Protein AF-A0A1G7U3C2-F1 (afdb_monomer_lite)

Secondary structure (DSSP, 8-state):
-EEEEEEEEEEEEEEEEEEEEEETTEEEEEEEEEEEEEEEEEEETTTEEEEEEEEEEEEEEEESSSEEEEEEEEEEEEEEEEETTEEEEEEEEEEEEEEEETTSS-PPPP--EEEEEEEE-

Structure (mmCIF, N/CA/C/O backbone):
data_AF-A0A1G7U3C2-F1
#
_entry.id   AF-A0A1G7U3C2-F1
#
loop_
_atom_site.group_PDB
_atom_site.id
_atom_site.type_symbol
_atom_site.label_atom_id
_atom_site.label_alt_id
_atom_site.label_comp_id
_atom_site.label_asym_id
_atom_site.label_entity_id
_atom_site.label_seq_id
_atom_site.pdbx_PDB_ins_code
_atom_site.Cartn_x
_atom_site.Cartn_y
_atom_site.Cartn_z
_atom_site.occupancy
_atom_site.B_iso_or_equiv
_atom_site.auth_seq_id
_atom_site.auth_comp_id
_atom_site.auth_asym_id
_atom_site.auth_atom_id
_atom_site.pdbx_PDB_model_num
ATOM 1 N N . MET A 1 1 ? -7.488 -0.316 24.716 1.00 77.81 1 MET A N 1
ATOM 2 C CA . MET A 1 1 ? -7.292 0.075 23.302 1.00 77.81 1 MET A CA 1
ATOM 3 C C . MET A 1 1 ? -6.031 -0.612 22.825 1.00 77.81 1 MET A C 1
ATOM 5 O O . MET A 1 1 ? -5.036 -0.528 23.532 1.00 77.81 1 MET A O 1
ATOM 9 N N . GLN A 1 2 ? -6.090 -1.334 21.707 1.00 90.06 2 GLN A N 1
ATOM 10 C CA . GLN A 1 2 ? -4.936 -2.045 21.155 1.00 90.06 2 GLN A CA 1
ATOM 11 C C . GLN A 1 2 ? -4.514 -1.372 19.855 1.00 90.06 2 GLN A C 1
ATOM 13 O O . GLN A 1 2 ? -5.357 -1.106 19.001 1.00 90.06 2 GLN A O 1
ATOM 18 N N . VAL A 1 3 ? -3.222 -1.093 19.722 1.00 91.62 3 VAL A N 1
ATOM 19 C CA . VAL A 1 3 ? -2.635 -0.516 18.514 1.00 91.62 3 VAL A CA 1
ATOM 20 C C . VAL A 1 3 ? -1.517 -1.435 18.048 1.00 91.62 3 VAL A C 1
ATOM 22 O O . VAL A 1 3 ? -0.728 -1.928 18.852 1.00 91.62 3 VAL A O 1
ATOM 25 N N . THR A 1 4 ? -1.467 -1.678 16.748 1.00 92.50 4 THR A N 1
ATOM 26 C CA . T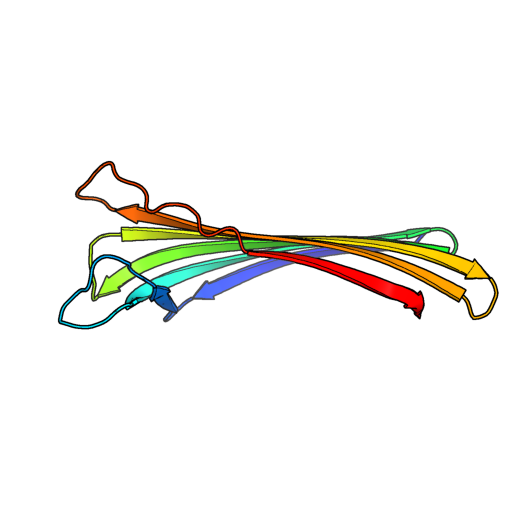HR A 1 4 ? -0.440 -2.467 16.080 1.00 92.50 4 THR A CA 1
ATOM 27 C C . THR A 1 4 ? 0.093 -1.637 14.931 1.00 92.50 4 THR A C 1
ATOM 29 O O . THR A 1 4 ? -0.668 -1.198 14.078 1.00 92.50 4 THR A O 1
ATOM 32 N N . ALA A 1 5 ? 1.396 -1.406 14.904 1.00 93.69 5 ALA A N 1
ATOM 33 C CA . ALA A 1 5 ? 2.056 -0.749 13.792 1.00 93.69 5 ALA A CA 1
ATOM 34 C C . ALA A 1 5 ? 3.258 -1.597 13.388 1.00 93.69 5 ALA A C 1
ATOM 36 O O . ALA A 1 5 ? 4.005 -2.066 14.244 1.00 93.69 5 ALA A O 1
ATOM 37 N N . SER A 1 6 ? 3.432 -1.803 12.091 1.00 94.75 6 SER A N 1
ATOM 38 C CA . SER A 1 6 ? 4.572 -2.521 11.535 1.00 94.75 6 SER A CA 1
ATOM 39 C C . SER A 1 6 ? 4.994 -1.861 10.240 1.00 94.75 6 SER A C 1
ATOM 41 O O . SER A 1 6 ? 4.152 -1.517 9.415 1.00 94.75 6 SER A O 1
ATOM 43 N N . ALA A 1 7 ? 6.292 -1.722 10.036 1.00 94.19 7 ALA A N 1
ATOM 44 C CA . ALA A 1 7 ? 6.844 -1.270 8.777 1.00 94.19 7 ALA A CA 1
ATOM 45 C C . ALA A 1 7 ? 8.062 -2.117 8.434 1.00 94.19 7 ALA A C 1
ATOM 47 O O . ALA A 1 7 ? 8.719 -2.673 9.315 1.00 94.19 7 ALA A O 1
ATOM 48 N N . GLY A 1 8 ? 8.369 -2.204 7.150 1.00 93.06 8 GLY A N 1
ATOM 49 C CA . GLY A 1 8 ? 9.557 -2.896 6.692 1.00 93.06 8 GLY A CA 1
ATOM 50 C C . GLY A 1 8 ? 9.788 -2.705 5.207 1.00 93.06 8 GLY A C 1
ATOM 51 O O . GLY A 1 8 ? 9.021 -2.039 4.512 1.00 93.06 8 GLY A O 1
ATOM 52 N N . GLY A 1 9 ? 10.862 -3.309 4.722 1.00 91.88 9 GLY A N 1
ATOM 53 C CA .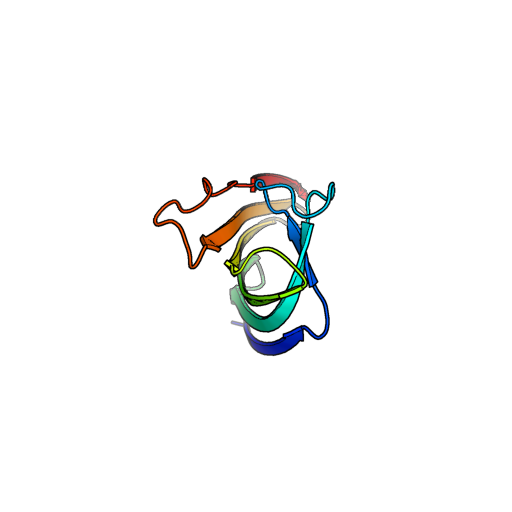 GLY A 1 9 ? 11.218 -3.297 3.315 1.00 91.88 9 GLY A CA 1
ATOM 54 C C . GLY 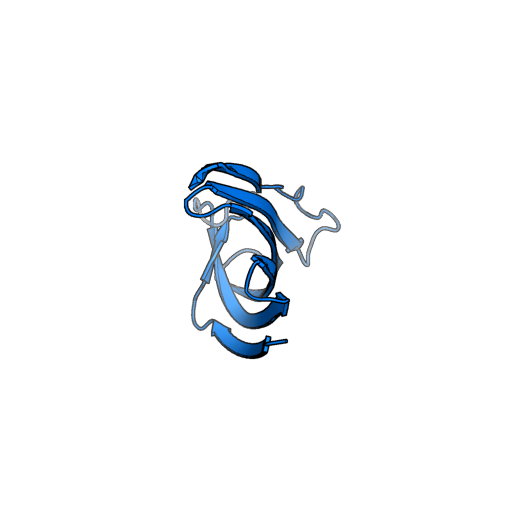A 1 9 ? 11.802 -4.625 2.881 1.00 91.88 9 GLY A C 1
ATOM 55 O O . GLY A 1 9 ? 12.204 -5.444 3.705 1.00 91.88 9 GLY A O 1
ATOM 56 N N . TRP A 1 10 ? 11.821 -4.833 1.574 1.00 87.75 10 TRP A N 1
ATOM 57 C CA . TRP A 1 10 ? 12.427 -5.994 0.944 1.00 87.75 10 TRP A CA 1
ATOM 58 C C . TRP A 1 10 ? 13.117 -5.567 -0.348 1.00 87.75 10 TRP A C 1
ATOM 60 O O . TRP A 1 10 ? 12.670 -4.650 -1.039 1.00 87.75 10 TRP A O 1
ATOM 70 N N . SER A 1 11 ? 14.219 -6.224 -0.690 1.00 86.06 11 SER A N 1
ATOM 71 C CA . SER A 1 11 ? 14.814 -6.078 -2.013 1.00 86.06 11 SER A CA 1
ATOM 72 C C . SER A 1 11 ? 14.035 -6.925 -3.017 1.00 86.06 11 SER A C 1
ATOM 74 O O . SER A 1 11 ? 13.572 -8.028 -2.726 1.00 86.06 11 SER A O 1
ATOM 76 N N . VAL A 1 12 ? 13.865 -6.390 -4.218 1.00 84.25 12 VAL A N 1
ATOM 77 C CA . VAL A 1 12 ? 13.229 -7.066 -5.343 1.00 84.25 12 VAL A CA 1
ATOM 78 C C . VAL A 1 12 ? 14.338 -7.425 -6.315 1.00 84.25 12 VAL A C 1
ATOM 80 O O . VAL A 1 12 ? 14.768 -6.601 -7.116 1.00 84.25 12 VAL A O 1
ATOM 83 N N . ILE A 1 13 ? 14.839 -8.655 -6.216 1.00 81.06 13 ILE A N 1
ATOM 84 C CA . ILE A 1 13 ? 15.939 -9.128 -7.069 1.00 81.06 13 ILE A CA 1
ATOM 85 C C . ILE A 1 13 ? 15.488 -9.159 -8.533 1.00 81.06 13 ILE A C 1
ATOM 87 O O . ILE A 1 13 ? 16.218 -8.707 -9.411 1.00 81.06 13 ILE A O 1
ATOM 91 N N . LEU A 1 14 ? 14.265 -9.632 -8.779 1.00 81.69 14 LEU A N 1
ATOM 92 C CA . LEU A 1 14 ? 13.682 -9.729 -10.108 1.00 81.69 14 LEU A CA 1
ATOM 93 C C . LEU A 1 14 ? 12.181 -9.436 -10.051 1.00 81.69 14 LEU A C 1
ATOM 95 O O . LEU A 1 14 ? 11.451 -10.057 -9.281 1.00 81.69 14 LEU A O 1
ATOM 99 N N . ALA A 1 15 ? 11.725 -8.517 -10.893 1.00 74.25 15 ALA A N 1
ATOM 100 C CA . ALA A 1 15 ? 10.320 -8.236 -11.140 1.00 74.25 15 ALA A CA 1
ATOM 101 C C . ALA A 1 15 ? 10.049 -8.168 -12.641 1.00 74.25 15 ALA A C 1
ATOM 103 O O . ALA A 1 15 ? 10.854 -7.630 -13.398 1.00 74.25 15 ALA A O 1
ATOM 104 N N . ALA A 1 16 ? 8.899 -8.696 -13.052 1.00 77.69 16 ALA A N 1
ATOM 105 C CA . ALA A 1 16 ? 8.345 -8.483 -14.380 1.00 77.69 16 ALA A CA 1
ATOM 106 C C . ALA A 1 16 ? 7.281 -7.387 -14.272 1.00 77.69 16 ALA A C 1
ATOM 108 O O . ALA A 1 16 ? 6.269 -7.582 -13.595 1.00 77.69 16 ALA A O 1
ATOM 109 N N . VAL A 1 17 ? 7.526 -6.231 -14.887 1.00 72.88 17 VAL A N 1
ATOM 110 C CA . VAL A 1 17 ? 6.584 -5.104 -14.881 1.00 72.88 17 VAL A CA 1
ATOM 111 C C . VAL A 1 17 ? 5.944 -4.992 -16.262 1.00 72.88 17 VAL A C 1
ATOM 113 O O . VAL A 1 17 ? 6.680 -5.011 -17.246 1.00 72.88 17 VAL A O 1
ATOM 116 N N . PRO A 1 18 ? 4.607 -4.908 -16.375 1.00 68.12 18 PRO A N 1
ATOM 117 C CA . PRO A 1 18 ? 3.957 -4.761 -17.672 1.00 68.12 18 PRO A CA 1
ATOM 118 C C . PRO A 1 18 ? 4.370 -3.440 -18.336 1.00 68.12 18 PRO A C 1
ATOM 120 O O . PRO A 1 18 ? 4.227 -2.379 -17.727 1.00 68.12 18 PRO A O 1
ATOM 123 N N . ASP A 1 19 ? 4.846 -3.512 -19.581 1.00 66.38 19 ASP A N 1
ATOM 124 C CA . ASP A 1 19 ? 5.159 -2.342 -20.412 1.00 66.38 19 ASP A CA 1
ATOM 125 C C . ASP A 1 19 ? 4.188 -2.312 -21.610 1.00 66.38 19 ASP A C 1
ATOM 127 O O . ASP A 1 19 ? 4.134 -3.287 -22.370 1.00 66.38 19 ASP A O 1
ATOM 131 N N . PRO A 1 20 ? 3.396 -1.237 -21.807 1.00 62.09 20 PRO A N 1
ATOM 132 C CA . PRO A 1 20 ? 2.603 -1.069 -23.026 1.00 62.09 20 PRO A CA 1
ATOM 133 C C . PRO A 1 20 ? 3.467 -0.976 -24.297 1.00 62.09 20 PRO A C 1
ATOM 135 O O . PRO A 1 20 ? 2.999 -1.313 -25.390 1.00 62.09 20 PRO A O 1
ATOM 138 N N . TYR A 1 21 ? 4.726 -0.549 -24.180 1.00 59.44 21 TYR A N 1
ATOM 139 C CA . TYR A 1 21 ? 5.666 -0.471 -25.290 1.00 59.44 21 TYR A CA 1
ATOM 140 C C . TYR A 1 21 ? 6.390 -1.815 -25.429 1.00 59.44 21 TYR A C 1
ATOM 142 O O . TYR A 1 21 ? 7.275 -2.161 -24.655 1.00 59.44 21 TYR A O 1
ATOM 150 N N . HIS A 1 22 ? 5.984 -2.614 -26.417 1.00 59.56 22 HIS A N 1
ATOM 151 C CA . HIS A 1 22 ? 6.486 -3.979 -26.573 1.00 59.56 22 HIS A CA 1
ATOM 152 C C . HIS A 1 22 ? 7.994 -3.974 -26.863 1.00 59.56 22 HIS A C 1
ATOM 154 O O . HIS A 1 22 ? 8.432 -3.505 -27.916 1.00 59.56 22 HIS A O 1
ATOM 160 N N . PHE A 1 23 ? 8.794 -4.558 -25.971 1.00 59.91 23 PHE A N 1
ATOM 161 C CA . PHE A 1 23 ? 10.234 -4.714 -26.169 1.00 59.91 23 PHE A CA 1
ATOM 162 C C . PHE A 1 23 ? 10.560 -6.157 -26.571 1.00 59.91 23 PHE A C 1
ATOM 164 O O . PHE A 1 23 ? 10.303 -7.105 -25.826 1.00 59.91 23 PHE A O 1
ATOM 171 N N . LYS A 1 24 ? 11.134 -6.341 -27.771 1.00 61.94 24 LYS A N 1
ATOM 172 C CA . LYS A 1 24 ? 11.478 -7.659 -28.353 1.00 61.94 24 LYS A CA 1
ATOM 173 C C . LYS A 1 24 ? 10.295 -8.647 -28.421 1.00 61.94 24 LYS A C 1
ATOM 175 O O . LYS A 1 24 ? 10.477 -9.842 -28.208 1.00 61.94 24 LYS A O 1
ATOM 180 N N . GLY A 1 25 ? 9.086 -8.151 -28.699 1.00 66.31 25 GLY A N 1
ATOM 181 C CA . GLY A 1 25 ? 7.877 -8.983 -28.802 1.00 66.31 25 GLY A CA 1
ATOM 182 C C . GLY A 1 25 ? 7.318 -9.466 -27.458 1.00 66.31 25 GLY A C 1
ATOM 183 O O . GLY A 1 25 ? 6.549 -10.422 -27.436 1.00 66.31 25 GLY A O 1
ATOM 184 N N . ARG A 1 26 ? 7.709 -8.836 -26.341 1.00 66.31 26 ARG A N 1
ATOM 185 C CA . ARG A 1 26 ? 7.205 -9.133 -24.992 1.00 66.31 26 ARG A CA 1
ATOM 186 C C . ARG A 1 26 ? 6.470 -7.928 -24.410 1.00 66.31 26 ARG A C 1
ATOM 188 O O . ARG A 1 26 ? 6.853 -6.791 -24.675 1.00 66.31 26 ARG A O 1
ATOM 195 N N . ASN A 1 27 ? 5.484 -8.207 -23.559 1.00 72.00 27 ASN A N 1
ATOM 196 C CA . ASN A 1 27 ? 4.601 -7.204 -22.942 1.00 72.00 27 ASN A CA 1
ATOM 197 C C . ASN A 1 27 ? 5.041 -6.843 -21.511 1.00 72.00 27 ASN A C 1
ATOM 199 O O . ASN A 1 27 ? 4.236 -6.385 -20.702 1.00 72.00 27 ASN A O 1
ATOM 203 N N . TYR A 1 28 ? 6.292 -7.142 -21.156 1.00 68.62 28 TYR A N 1
ATOM 204 C CA . TYR A 1 28 ? 6.834 -6.908 -19.825 1.00 68.62 28 TYR A CA 1
ATOM 205 C C . TYR A 1 28 ? 8.345 -6.672 -19.865 1.00 68.62 28 TYR A C 1
ATOM 207 O O . TYR A 1 28 ? 9.075 -7.283 -20.654 1.00 68.62 28 TYR A O 1
ATOM 215 N N . ASP A 1 29 ? 8.799 -5.831 -18.945 1.00 71.44 29 ASP A N 1
ATOM 216 C CA . ASP A 1 29 ? 10.194 -5.499 -18.702 1.00 71.44 29 ASP A CA 1
ATOM 217 C C . ASP A 1 29 ? 10.710 -6.197 -17.441 1.00 71.44 29 ASP A C 1
ATOM 219 O O . ASP A 1 29 ? 10.004 -6.298 -16.433 1.00 71.44 29 ASP A O 1
ATOM 223 N N . TYR A 1 30 ? 11.968 -6.651 -17.475 1.00 76.50 30 TYR A N 1
ATOM 224 C CA . TYR A 1 30 ? 12.638 -7.162 -16.281 1.00 76.50 30 TYR A CA 1
ATOM 225 C C . TYR A 1 30 ? 13.307 -6.027 -15.520 1.00 76.50 30 TYR A C 1
ATOM 227 O O . TYR A 1 30 ? 14.192 -5.342 -16.043 1.00 76.50 30 TYR A O 1
ATOM 235 N N . GLY A 1 31 ? 12.928 -5.880 -14.258 1.00 79.44 31 GLY A N 1
ATOM 236 C CA . GLY A 1 31 ? 13.497 -4.901 -13.354 1.00 79.44 31 GLY A CA 1
ATOM 237 C C . GLY A 1 31 ? 13.987 -5.497 -12.044 1.00 79.44 31 GLY A C 1
ATOM 238 O O . GLY A 1 31 ? 13.624 -6.603 -11.651 1.00 79.44 31 GLY A O 1
ATOM 239 N N . THR A 1 32 ? 14.812 -4.716 -11.364 1.00 81.94 32 THR A N 1
ATOM 240 C CA . THR A 1 32 ? 15.225 -4.927 -9.979 1.00 81.94 32 THR A CA 1
ATOM 241 C C . THR A 1 32 ? 14.839 -3.694 -9.178 1.00 81.94 32 THR A C 1
ATOM 243 O O . THR A 1 32 ? 14.672 -2.606 -9.733 1.00 81.94 32 THR A O 1
ATOM 246 N N . GLY A 1 33 ? 14.643 -3.835 -7.877 1.00 84.75 33 GLY A N 1
ATOM 247 C CA . GLY A 1 33 ? 14.100 -2.742 -7.101 1.00 84.75 33 GLY A CA 1
ATOM 248 C C . GLY A 1 33 ? 14.086 -2.969 -5.611 1.00 84.75 33 GLY A C 1
ATOM 249 O O . GLY A 1 33 ? 14.704 -3.888 -5.076 1.00 84.75 33 GLY A O 1
ATOM 250 N N . VAL A 1 34 ? 13.331 -2.115 -4.941 1.00 87.00 34 VAL A N 1
ATOM 251 C CA . VAL A 1 34 ? 13.067 -2.205 -3.511 1.00 87.00 34 VAL A CA 1
ATOM 252 C C . VAL A 1 34 ? 11.580 -2.018 -3.269 1.00 87.00 34 VAL A C 1
ATOM 254 O O . VAL A 1 34 ? 10.928 -1.175 -3.886 1.00 87.00 34 VAL A O 1
ATOM 257 N N . GLY A 1 35 ? 11.039 -2.837 -2.382 1.00 88.62 35 GLY A N 1
ATOM 258 C CA . GLY A 1 35 ? 9.693 -2.724 -1.858 1.00 88.62 35 GLY A CA 1
ATOM 259 C C . GLY A 1 35 ? 9.723 -2.262 -0.411 1.00 88.62 35 GLY A C 1
ATOM 260 O O . GLY A 1 35 ? 10.676 -2.511 0.326 1.00 88.62 35 GLY A O 1
ATOM 261 N N . PHE A 1 36 ? 8.664 -1.585 -0.003 1.00 90.62 36 PHE A N 1
ATOM 262 C CA . PHE A 1 36 ? 8.437 -1.181 1.370 1.00 90.62 36 PHE A CA 1
ATOM 263 C C . PHE A 1 36 ? 6.964 -1.317 1.720 1.00 90.62 36 PHE A C 1
ATOM 265 O O . PHE A 1 36 ? 6.083 -1.220 0.865 1.00 90.62 36 PHE A O 1
ATOM 272 N N . TYR A 1 37 ? 6.692 -1.550 2.995 1.00 92.88 37 TYR A N 1
ATOM 273 C CA . TYR A 1 37 ? 5.344 -1.592 3.524 1.00 92.88 37 TYR A CA 1
ATOM 274 C C . TYR A 1 37 ? 5.253 -0.866 4.856 1.00 92.88 37 TYR A C 1
ATOM 276 O O . TYR A 1 37 ? 6.198 -0.836 5.642 1.00 92.88 37 TYR A O 1
ATOM 284 N N . GLY A 1 38 ? 4.077 -0.309 5.101 1.00 92.94 38 GLY A N 1
ATOM 285 C CA . GLY A 1 38 ? 3.629 0.173 6.390 1.00 92.94 38 GLY A CA 1
ATOM 286 C C . GLY A 1 38 ? 2.234 -0.374 6.641 1.00 92.94 38 GLY A C 1
ATOM 287 O O . GLY A 1 38 ? 1.381 -0.351 5.760 1.00 92.94 38 GLY A O 1
ATOM 288 N N . GLN A 1 39 ? 2.004 -0.889 7.833 1.00 92.94 39 GLN A N 1
ATOM 289 C CA . GLN A 1 39 ? 0.714 -1.358 8.298 1.00 92.94 39 GLN A CA 1
ATOM 290 C C . GLN A 1 39 ? 0.449 -0.732 9.661 1.00 92.94 39 GLN A C 1
ATOM 292 O O . GLN A 1 39 ? 1.316 -0.687 10.532 1.00 92.94 39 GLN A O 1
ATOM 297 N N . PHE A 1 40 ? -0.765 -0.237 9.823 1.00 93.81 40 PHE A N 1
ATOM 298 C CA . PHE A 1 40 ? -1.275 0.353 11.040 1.00 93.81 40 PHE A CA 1
ATOM 299 C C . PHE A 1 40 ? -2.636 -0.263 11.337 1.00 93.81 40 PHE A C 1
ATOM 301 O O . PHE A 1 40 ? -3.478 -0.390 10.457 1.00 93.81 40 PHE A O 1
ATOM 308 N N . GLY A 1 41 ? -2.858 -0.651 12.580 1.00 93.38 41 GLY A N 1
ATOM 309 C CA . GLY A 1 41 ? -4.093 -1.235 13.060 1.00 93.38 41 GLY A CA 1
ATOM 310 C C . GLY A 1 41 ? -4.433 -0.664 14.423 1.00 93.38 41 GLY A C 1
ATOM 311 O O . GLY A 1 41 ? -3.579 -0.583 15.300 1.00 93.38 41 GLY A O 1
ATOM 312 N N . ALA A 1 42 ? -5.687 -0.290 14.621 1.00 92.00 42 ALA A N 1
ATOM 313 C CA . ALA A 1 42 ? -6.206 0.140 15.906 1.00 92.00 42 ALA A CA 1
ATOM 314 C C . ALA A 1 42 ? -7.512 -0.596 16.188 1.00 92.00 42 ALA A C 1
ATOM 316 O O . ALA A 1 42 ? -8.379 -0.705 15.327 1.00 92.00 42 ALA A O 1
ATOM 317 N N . THR A 1 43 ? -7.657 -1.117 17.401 1.00 91.75 43 THR A N 1
ATOM 318 C CA . THR A 1 43 ? -8.891 -1.744 17.875 1.00 91.75 43 THR A CA 1
ATOM 319 C C . THR A 1 43 ? -9.337 -1.079 19.169 1.00 91.75 43 THR A C 1
ATOM 321 O O . THR A 1 43 ? -8.602 -1.020 20.165 1.00 91.75 43 THR A O 1
ATOM 324 N N . MET A 1 44 ? -10.568 -0.577 19.157 1.00 89.88 44 MET A N 1
ATOM 325 C CA . MET A 1 44 ? -11.204 0.100 20.278 1.00 89.88 44 MET A CA 1
ATOM 326 C C . MET A 1 44 ? -12.355 -0.752 20.818 1.00 89.88 44 MET A C 1
ATOM 328 O O . MET A 1 44 ? -13.222 -1.210 20.070 1.00 89.88 44 MET A O 1
ATOM 332 N N . PHE A 1 45 ? -12.348 -0.981 22.134 1.00 86.44 45 PHE A N 1
ATOM 333 C CA . PHE A 1 45 ? -13.401 -1.700 22.864 1.00 86.44 45 PHE A CA 1
ATOM 334 C C . PHE A 1 45 ? -13.771 -3.085 22.296 1.00 86.44 45 PHE A C 1
ATOM 336 O O . PHE A 1 45 ? -14.896 -3.537 22.485 1.00 86.44 45 PHE A O 1
ATOM 343 N N . ASN A 1 46 ? -12.862 -3.751 21.569 1.00 80.69 46 ASN A N 1
ATOM 344 C CA . ASN A 1 46 ? -13.125 -5.009 20.848 1.00 80.69 46 ASN A CA 1
ATOM 345 C C . ASN A 1 46 ? -14.305 -4.967 19.850 1.00 80.69 46 ASN A C 1
ATOM 347 O O . ASN A 1 46 ? -14.734 -6.019 19.360 1.00 80.69 46 ASN A O 1
ATOM 351 N N . ARG A 1 47 ? -14.819 -3.768 19.542 1.00 84.56 47 ARG A N 1
ATOM 352 C CA . ARG A 1 47 ? -15.988 -3.546 18.684 1.00 84.56 47 ARG A CA 1
ATOM 353 C C . ARG A 1 47 ? -15.634 -2.802 17.411 1.00 84.56 47 ARG A C 1
ATOM 355 O O . ARG A 1 47 ? -16.064 -3.234 16.352 1.00 84.56 47 ARG A O 1
ATOM 362 N N . LEU A 1 48 ? -14.851 -1.732 17.512 1.00 88.12 48 LEU A N 1
ATOM 363 C CA . LEU A 1 48 ? -14.393 -0.958 16.363 1.00 88.12 48 LEU A CA 1
ATOM 364 C C . LEU A 1 48 ? -12.961 -1.369 16.025 1.00 88.12 48 LEU A C 1
ATOM 366 O O . LEU A 1 48 ? -12.088 -1.290 16.892 1.00 88.12 48 LEU A O 1
ATOM 370 N N . PHE A 1 49 ? -12.713 -1.773 14.785 1.00 90.94 49 PHE A N 1
A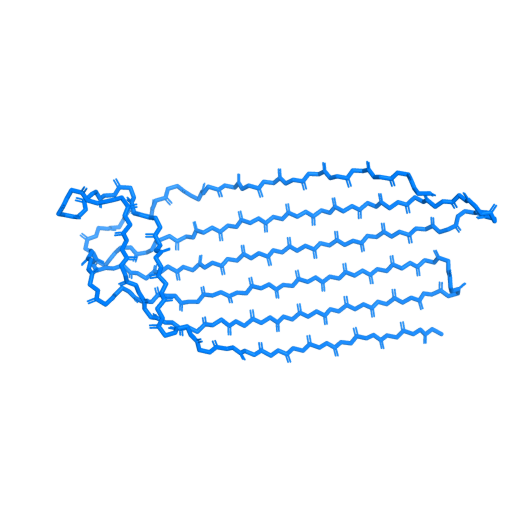TOM 371 C CA . PHE A 1 49 ? -11.366 -1.986 14.272 1.00 90.94 49 PHE A CA 1
ATOM 372 C C . PHE A 1 49 ? -11.120 -1.127 13.037 1.00 90.94 49 PHE A C 1
ATOM 374 O O . PHE A 1 49 ? -11.989 -0.943 12.191 1.00 90.94 49 PHE A O 1
ATOM 381 N N . PHE A 1 50 ? -9.910 -0.598 12.960 1.00 91.38 50 PHE A N 1
ATOM 382 C CA . PHE A 1 50 ? -9.391 0.159 11.838 1.00 91.38 50 PHE A CA 1
ATOM 383 C C . PHE A 1 50 ? -8.065 -0.470 11.437 1.00 91.38 50 PHE A C 1
ATOM 385 O O . PHE A 1 50 ? -7.218 -0.711 12.300 1.00 91.38 50 PHE A O 1
ATOM 392 N N . ARG A 1 51 ? -7.867 -0.736 10.151 1.00 90.88 51 ARG A N 1
ATOM 393 C CA . ARG A 1 51 ? -6.580 -1.145 9.596 1.00 90.88 51 ARG A CA 1
ATOM 394 C C . ARG A 1 51 ? -6.272 -0.317 8.367 1.00 90.88 51 ARG A C 1
ATOM 396 O O . ARG A 1 51 ? -7.139 0.003 7.569 1.00 90.88 51 ARG A O 1
ATOM 403 N N . PHE A 1 52 ? -5.011 0.022 8.218 1.00 92.31 52 PHE A N 1
ATOM 404 C CA . PHE A 1 52 ? -4.487 0.762 7.095 1.00 92.31 52 PHE A CA 1
ATOM 405 C C . PHE A 1 52 ? -3.184 0.101 6.679 1.00 92.31 52 PHE A C 1
ATOM 407 O O . PHE A 1 52 ? -2.268 -0.030 7.487 1.00 92.31 52 PHE A O 1
ATOM 414 N N . ASN A 1 53 ? -3.096 -0.313 5.423 1.00 92.81 53 ASN A N 1
ATOM 415 C CA . ASN A 1 53 ? -1.887 -0.867 4.841 1.00 92.81 53 ASN A CA 1
ATOM 416 C C . ASN A 1 53 ? -1.479 -0.033 3.636 1.00 92.81 53 ASN A C 1
ATOM 418 O O . ASN A 1 53 ? -2.280 0.288 2.762 1.00 92.81 53 ASN A O 1
ATOM 422 N N . TYR A 1 54 ? -0.196 0.268 3.579 1.00 90.38 54 TYR A N 1
ATOM 423 C CA . TYR A 1 54 ? 0.460 0.931 2.478 1.00 90.38 54 TYR A CA 1
ATOM 424 C C . TYR A 1 54 ? 1.610 0.047 2.012 1.00 90.38 54 TYR A C 1
ATOM 426 O O . TYR A 1 54 ? 2.458 -0.342 2.812 1.00 90.38 54 TYR A O 1
ATOM 434 N N . ARG A 1 55 ? 1.666 -0.271 0.723 1.00 90.50 55 ARG A N 1
ATOM 435 C CA . ARG A 1 55 ? 2.807 -0.939 0.094 1.00 90.50 55 ARG A CA 1
ATOM 436 C C . ARG A 1 55 ? 3.298 -0.089 -1.064 1.00 90.50 55 ARG A C 1
ATOM 438 O O . ARG A 1 55 ? 2.517 0.323 -1.918 1.00 90.50 55 ARG A O 1
ATOM 445 N N . GLY A 1 56 ? 4.593 0.181 -1.074 1.00 87.94 56 GLY A N 1
ATOM 446 C CA . GLY A 1 56 ? 5.286 0.906 -2.124 1.00 87.94 56 GLY A CA 1
ATOM 447 C C . GLY A 1 56 ? 6.362 0.034 -2.757 1.00 87.94 56 GLY A C 1
ATOM 448 O O . GLY A 1 56 ? 6.953 -0.810 -2.090 1.00 87.94 56 GLY A O 1
ATOM 449 N N . GLY A 1 57 ? 6.630 0.234 -4.039 1.00 85.19 57 GLY A N 1
ATOM 450 C CA . GLY A 1 57 ? 7.718 -0.431 -4.744 1.00 85.19 57 GLY A CA 1
ATOM 451 C C . GLY A 1 57 ? 8.339 0.494 -5.774 1.00 85.19 57 GLY A C 1
ATOM 452 O O . GLY A 1 57 ? 7.622 1.157 -6.517 1.00 85.19 57 GLY A O 1
ATOM 453 N N . LEU A 1 58 ? 9.665 0.539 -5.810 1.00 82.56 58 LEU A N 1
ATOM 454 C CA . LEU A 1 58 ? 10.442 1.233 -6.830 1.00 82.56 58 LEU A CA 1
ATOM 455 C C . LEU A 1 58 ? 11.210 0.179 -7.614 1.00 82.56 58 LEU A C 1
ATOM 457 O O . LEU A 1 58 ? 12.049 -0.511 -7.039 1.00 82.56 58 LEU A O 1
ATOM 461 N N . ILE A 1 59 ? 10.920 0.042 -8.904 1.00 80.69 59 ILE A N 1
ATOM 462 C CA . ILE A 1 59 ? 11.542 -0.958 -9.774 1.00 80.69 59 ILE A CA 1
ATOM 463 C C . ILE A 1 59 ? 12.240 -0.228 -10.919 1.00 80.69 59 ILE A C 1
ATOM 465 O O . ILE A 1 59 ? 11.606 0.480 -11.696 1.00 80.69 59 ILE A O 1
ATOM 469 N N . GLY A 1 60 ? 13.556 -0.380 -11.018 1.00 76.00 60 GLY A N 1
ATOM 470 C CA . GLY A 1 60 ? 14.340 0.064 -12.163 1.00 76.00 60 GLY A CA 1
ATOM 471 C C . GLY A 1 60 ? 14.479 -1.063 -13.178 1.00 76.00 60 GLY A C 1
ATOM 472 O O . GLY A 1 60 ? 14.757 -2.205 -12.812 1.00 76.00 60 GLY A O 1
ATOM 473 N N . THR A 1 61 ? 14.297 -0.750 -14.456 1.00 69.88 61 THR A N 1
ATOM 474 C CA . THR A 1 61 ? 14.442 -1.739 -15.531 1.00 69.88 61 THR A CA 1
ATOM 475 C C . THR A 1 61 ? 15.915 -2.098 -15.739 1.00 69.88 61 THR A C 1
ATOM 477 O O . THR A 1 61 ? 16.750 -1.212 -15.905 1.00 69.88 61 THR A O 1
ATOM 480 N N . VAL A 1 62 ? 16.235 -3.395 -15.728 1.00 64.19 62 VAL A N 1
ATOM 481 C CA . VAL A 1 62 ? 17.586 -3.936 -15.982 1.00 64.19 62 VAL A CA 1
ATOM 482 C C . VAL A 1 62 ? 17.702 -4.446 -17.418 1.00 64.19 62 VAL A C 1
ATOM 484 O O . VAL A 1 62 ? 18.744 -4.291 -18.047 1.00 64.19 62 VAL A O 1
ATOM 487 N N . ASN A 1 63 ? 16.638 -5.055 -17.954 1.00 57.00 63 ASN A N 1
ATOM 488 C CA . ASN A 1 63 ? 16.621 -5.611 -19.307 1.00 57.00 63 ASN A CA 1
ATOM 489 C C . ASN A 1 63 ? 15.241 -5.394 -19.951 1.00 57.00 63 ASN A C 1
ATOM 491 O O . ASN A 1 63 ? 14.311 -6.172 -19.724 1.00 57.00 63 ASN A O 1
ATOM 495 N N . GLY A 1 64 ? 15.128 -4.305 -20.714 1.00 55.44 64 GLY A N 1
ATOM 496 C CA . GLY A 1 64 ? 13.876 -3.767 -21.248 1.00 55.44 64 GLY A CA 1
ATOM 497 C C . GLY A 1 64 ? 14.039 -2.320 -21.724 1.00 55.44 64 GLY A C 1
ATOM 498 O O . GLY A 1 64 ? 15.167 -1.856 -21.919 1.00 55.44 64 GLY A O 1
ATOM 499 N N . ASN A 1 65 ? 12.931 -1.599 -21.886 1.00 56.31 65 ASN A N 1
ATOM 500 C CA . ASN A 1 65 ? 12.945 -0.156 -22.133 1.00 56.31 65 ASN A CA 1
ATOM 501 C C . ASN A 1 65 ? 13.452 0.601 -20.884 1.00 56.31 65 ASN A C 1
ATOM 503 O O . ASN A 1 65 ? 13.220 0.180 -19.754 1.00 56.31 65 ASN A O 1
ATOM 507 N N . ALA A 1 66 ? 14.184 1.710 -21.043 1.00 58.81 66 ALA A N 1
ATOM 508 C CA . ALA A 1 66 ? 14.761 2.428 -19.899 1.00 58.81 66 ALA A CA 1
ATOM 509 C C . ALA A 1 66 ? 13.667 3.158 -19.094 1.00 58.81 66 ALA A C 1
ATOM 511 O O . ALA A 1 66 ? 13.398 4.339 -19.326 1.00 58.81 66 ALA A O 1
ATOM 512 N N . SER A 1 67 ? 13.060 2.452 -18.138 1.00 61.19 67 SER A N 1
ATOM 513 C CA . SER A 1 67 ? 11.909 2.920 -17.361 1.00 61.19 67 SER A CA 1
ATOM 514 C C . SER A 1 67 ? 12.082 2.664 -15.860 1.00 61.19 67 SER A C 1
ATOM 516 O O . SER A 1 67 ? 12.662 1.657 -15.442 1.00 61.19 67 SER A O 1
ATOM 518 N N . HIS A 1 68 ? 11.568 3.582 -15.043 1.00 69.69 68 HIS A N 1
ATOM 519 C CA . HIS A 1 68 ? 11.418 3.428 -13.597 1.00 69.69 68 HIS A CA 1
ATOM 520 C C . HIS A 1 68 ? 9.941 3.260 -13.263 1.00 69.69 68 HIS A C 1
ATOM 522 O O . HIS A 1 68 ? 9.128 4.104 -13.624 1.00 69.69 68 HIS A O 1
ATOM 528 N N . TYR A 1 69 ? 9.588 2.200 -12.551 1.00 71.44 69 TYR A N 1
ATOM 529 C CA . TYR A 1 69 ? 8.216 1.914 -12.162 1.00 71.44 69 TYR A CA 1
ATOM 530 C C . TYR A 1 69 ? 8.013 2.178 -10.672 1.00 71.44 69 TYR A C 1
ATOM 532 O O . TYR A 1 69 ? 8.807 1.748 -9.834 1.00 71.44 69 TYR A O 1
ATOM 540 N N . VAL A 1 70 ? 6.931 2.880 -10.350 1.00 77.25 70 VAL A N 1
ATOM 541 C CA . VAL A 1 70 ? 6.482 3.158 -8.989 1.00 77.25 70 VAL A CA 1
ATOM 542 C C . VAL A 1 70 ? 5.170 2.419 -8.765 1.00 77.25 70 VAL A C 1
ATOM 544 O O . VAL A 1 70 ? 4.142 2.770 -9.342 1.00 77.25 70 VAL A O 1
ATOM 547 N N . LEU A 1 71 ? 5.200 1.396 -7.917 1.00 82.19 71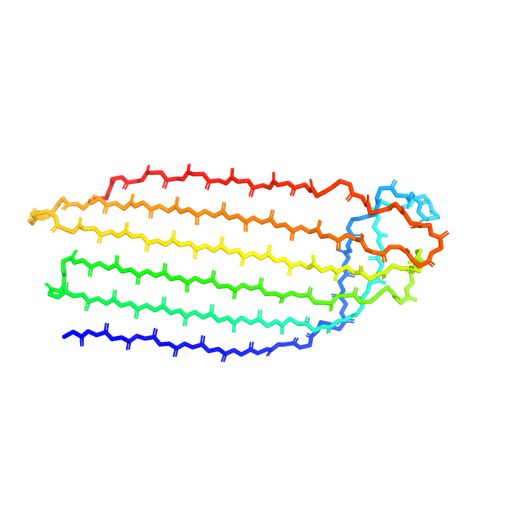 LEU A N 1
ATOM 548 C CA . LEU A 1 71 ? 4.017 0.669 -7.478 1.00 82.19 71 LEU A CA 1
ATOM 549 C C . LEU A 1 71 ? 3.556 1.230 -6.140 1.00 82.19 71 LEU A C 1
ATOM 551 O O . LEU A 1 71 ? 4.349 1.382 -5.212 1.00 82.19 71 LEU A O 1
ATOM 555 N N . ARG A 1 72 ? 2.266 1.530 -6.036 1.00 84.38 72 ARG A N 1
ATOM 556 C CA . ARG A 1 72 ? 1.608 1.973 -4.810 1.00 84.38 72 ARG A CA 1
ATOM 557 C C . ARG A 1 72 ? 0.333 1.167 -4.634 1.00 84.38 72 ARG A C 1
ATOM 559 O O . ARG A 1 72 ? -0.520 1.148 -5.512 1.00 84.38 72 ARG A O 1
ATOM 566 N N . ALA A 1 73 ? 0.205 0.522 -3.489 1.00 86.12 73 ALA A N 1
ATOM 567 C CA . ALA A 1 73 ? -0.991 -0.185 -3.077 1.00 86.12 73 ALA A CA 1
ATOM 568 C C . ALA A 1 73 ? -1.404 0.343 -1.708 1.00 86.12 73 ALA A C 1
ATOM 570 O O . ALA A 1 73 ? -0.626 0.289 -0.756 1.00 86.12 73 ALA A O 1
ATOM 571 N N . VAL A 1 74 ? -2.613 0.881 -1.622 1.00 87.56 74 VAL A N 1
ATOM 572 C CA . VAL A 1 74 ? -3.179 1.423 -0.389 1.00 87.56 74 VAL A CA 1
ATOM 573 C C . VAL A 1 74 ? -4.465 0.676 -0.104 1.00 87.56 74 VAL A C 1
ATOM 575 O O . VAL A 1 74 ? -5.358 0.654 -0.944 1.00 87.56 74 VAL A O 1
ATOM 578 N N . THR A 1 75 ? -4.563 0.076 1.074 1.00 90.25 75 THR A N 1
ATOM 579 C CA . THR A 1 75 ? -5.775 -0.605 1.534 1.00 90.25 75 THR A CA 1
ATOM 580 C C . THR A 1 75 ? -6.163 -0.060 2.899 1.00 90.25 75 THR A C 1
ATOM 582 O O . THR A 1 75 ? -5.312 0.027 3.784 1.00 90.25 75 THR A O 1
ATOM 585 N N . GLY A 1 76 ? -7.425 0.288 3.086 1.00 90.69 76 GLY A N 1
ATOM 586 C CA . GLY A 1 76 ? -8.004 0.670 4.364 1.00 90.69 76 GLY A CA 1
ATOM 587 C C . GLY A 1 76 ? -9.178 -0.240 4.685 1.00 90.69 76 GLY A C 1
ATOM 588 O O . GLY A 1 76 ? -10.024 -0.478 3.833 1.00 90.69 76 GLY A O 1
ATOM 589 N N . GLU A 1 77 ? -9.241 -0.718 5.916 1.00 90.38 77 GLU A N 1
ATOM 590 C CA . GLU A 1 77 ? -10.338 -1.521 6.436 1.00 90.38 77 GLU A CA 1
ATOM 591 C C . GLU A 1 77 ? -10.894 -0.833 7.679 1.00 90.38 77 GLU A C 1
ATOM 593 O O . GLU A 1 77 ? -10.152 -0.431 8.581 1.00 90.38 77 GLU A O 1
ATOM 598 N N . VAL A 1 78 ? -12.213 -0.725 7.750 1.00 90.69 78 VAL A N 1
ATOM 599 C CA . VAL A 1 78 ? -12.927 -0.248 8.931 1.00 90.69 78 VAL A CA 1
ATOM 600 C C . VAL A 1 78 ? -14.039 -1.227 9.221 1.00 90.69 78 VAL A C 1
ATOM 602 O O . VAL A 1 78 ? -14.858 -1.501 8.351 1.00 90.69 78 VAL A O 1
ATOM 605 N N . GLY A 1 79 ? -14.118 -1.729 10.445 1.00 88.88 79 GLY A N 1
ATOM 606 C CA . GLY A 1 79 ? -15.217 -2.598 10.819 1.00 88.88 79 GLY A CA 1
ATOM 607 C C . GLY A 1 79 ? -15.723 -2.370 12.224 1.00 88.88 79 GLY A C 1
ATOM 608 O O . GLY A 1 79 ? -15.028 -1.867 13.109 1.00 88.88 79 GLY A O 1
ATOM 609 N N . LEU A 1 80 ? -16.990 -2.722 12.400 1.00 88.88 80 LEU A N 1
ATOM 610 C CA . LEU A 1 80 ? -17.764 -2.465 13.597 1.00 88.88 80 LEU A CA 1
ATOM 611 C C . LEU A 1 80 ? -18.591 -3.706 13.939 1.00 88.88 80 LEU A C 1
ATOM 613 O O . LEU A 1 80 ? -19.382 -4.197 13.134 1.00 88.88 80 LEU A O 1
ATOM 617 N N . ARG A 1 81 ? -18.413 -4.222 15.154 1.00 88.25 81 ARG A N 1
ATOM 618 C CA . ARG A 1 81 ? -19.284 -5.250 15.733 1.00 88.25 81 ARG A CA 1
ATOM 619 C C . ARG A 1 81 ? -20.477 -4.578 16.391 1.00 88.25 81 ARG A C 1
ATOM 621 O O . ARG A 1 81 ? -20.312 -3.878 17.391 1.00 88.25 81 ARG A O 1
ATOM 628 N N . LEU A 1 82 ? -21.655 -4.797 15.816 1.00 79.25 82 LEU A N 1
ATOM 629 C CA . LEU A 1 82 ? -22.913 -4.210 16.271 1.00 79.25 82 LEU A CA 1
ATOM 630 C C . LEU A 1 82 ? -23.481 -5.007 17.458 1.00 79.25 82 LEU A C 1
ATOM 632 O O . LEU A 1 82 ? -23.775 -4.424 18.498 1.00 79.25 82 LEU A O 1
ATOM 636 N N . CYS A 1 83 ? -23.549 -6.339 17.332 1.00 80.75 83 CYS A N 1
ATOM 637 C CA . CYS A 1 83 ? -24.109 -7.268 18.324 1.00 80.75 83 CYS A CA 1
ATOM 638 C C . CYS A 1 83 ? -23.355 -8.612 18.333 1.00 80.75 83 CYS A C 1
ATOM 640 O O . CYS A 1 83 ? -22.497 -8.857 17.482 1.00 80.75 83 CYS A O 1
ATOM 642 N N . ASN A 1 84 ? -23.690 -9.505 19.275 1.00 70.88 84 ASN A N 1
ATOM 643 C CA . ASN A 1 84 ? -23.205 -10.890 19.268 1.00 70.88 84 ASN A CA 1
ATOM 644 C C . ASN A 1 84 ? -23.649 -11.590 17.973 1.00 70.88 84 ASN A C 1
ATOM 646 O O . ASN A 1 84 ? -24.807 -11.974 17.846 1.00 70.88 84 ASN A O 1
ATOM 650 N N . GLY A 1 85 ? -22.721 -11.727 17.023 1.00 75.00 85 GLY A N 1
ATOM 651 C CA . GLY A 1 85 ? -22.937 -12.418 15.749 1.00 75.00 85 GLY A CA 1
ATOM 652 C C . GLY A 1 85 ? -23.228 -11.523 14.542 1.00 75.00 85 GLY A C 1
ATOM 653 O O . GLY A 1 85 ? -23.479 -12.066 13.479 1.00 75.00 85 GLY A O 1
ATOM 654 N N . VAL A 1 86 ? -23.191 -10.188 14.673 1.00 78.69 86 VAL A N 1
ATOM 655 C CA . VAL A 1 86 ? -23.345 -9.281 13.520 1.00 78.69 86 VAL A CA 1
ATOM 656 C C . VAL A 1 86 ? -22.193 -8.292 13.468 1.00 78.69 86 VAL A C 1
ATOM 658 O O . VAL A 1 86 ? -21.988 -7.492 14.393 1.00 78.69 86 VAL A O 1
ATOM 661 N N . SER A 1 87 ? -21.461 -8.325 12.358 1.00 82.44 87 SER A N 1
ATOM 662 C CA . SER A 1 87 ? -20.381 -7.391 12.076 1.00 82.44 87 SER A CA 1
ATOM 663 C C . SER A 1 87 ? -20.533 -6.752 10.699 1.00 82.44 87 SER A C 1
ATOM 665 O O . SER A 1 87 ? -20.944 -7.390 9.733 1.00 82.44 87 SER A O 1
ATOM 667 N N . ALA A 1 88 ? -20.210 -5.465 10.625 1.00 86.00 88 ALA A N 1
ATOM 668 C CA . ALA A 1 88 ? -20.099 -4.738 9.371 1.00 86.00 88 ALA A CA 1
ATOM 669 C C . ALA A 1 88 ? -18.625 -4.420 9.128 1.00 86.00 88 ALA A C 1
ATOM 671 O O . ALA A 1 88 ? -17.940 -3.952 10.041 1.00 86.00 88 ALA A O 1
ATOM 672 N N . CYS A 1 89 ? -18.145 -4.663 7.912 1.00 86.00 89 CYS A N 1
ATOM 673 C CA . CYS A 1 89 ? -16.799 -4.301 7.490 1.00 86.00 89 CYS A CA 1
ATOM 674 C C . CYS A 1 89 ? -16.856 -3.545 6.160 1.00 86.00 89 CYS A C 1
ATOM 676 O O . CYS A 1 89 ? -17.605 -3.910 5.254 1.00 86.00 89 CYS A O 1
ATOM 678 N N . LEU A 1 90 ? -16.059 -2.489 6.063 1.00 88.69 90 LEU A N 1
ATOM 679 C CA . LEU A 1 90 ? -15.838 -1.692 4.870 1.00 88.69 90 LEU A CA 1
ATOM 680 C C . LEU A 1 90 ? -14.361 -1.783 4.510 1.00 88.69 90 LEU A C 1
ATOM 682 O O . LEU A 1 90 ? -13.503 -1.394 5.302 1.00 88.69 90 LEU A O 1
ATOM 686 N N . GLU A 1 91 ? -14.082 -2.266 3.305 1.00 86.81 91 GLU A N 1
ATOM 687 C CA . GLU A 1 91 ? -12.738 -2.332 2.747 1.00 86.81 91 GLU A CA 1
ATOM 688 C C . GLU A 1 91 ? -12.637 -1.418 1.523 1.00 86.81 91 GLU A C 1
ATOM 690 O O . GLU A 1 91 ? -13.467 -1.453 0.612 1.00 86.81 91 GLU A O 1
ATOM 695 N N . LEU A 1 92 ? -11.610 -0.572 1.519 1.00 85.19 92 LEU A N 1
ATOM 696 C CA . LEU A 1 92 ? -11.252 0.296 0.410 1.00 85.19 92 LEU A CA 1
ATOM 697 C C . LEU A 1 92 ? -9.838 -0.052 -0.032 1.00 85.19 92 LEU A C 1
ATOM 699 O O . LEU A 1 92 ? -8.898 0.073 0.750 1.00 85.19 92 LEU A O 1
ATOM 703 N N . ALA A 1 93 ? -9.670 -0.418 -1.299 1.00 83.44 93 ALA A N 1
ATOM 704 C CA . ALA A 1 93 ? -8.363 -0.701 -1.871 1.00 83.44 93 ALA A CA 1
ATOM 705 C C . ALA A 1 93 ? -8.124 0.109 -3.152 1.00 83.44 93 ALA A C 1
ATOM 707 O O . ALA A 1 93 ? -8.987 0.202 -4.026 1.00 83.44 93 ALA A O 1
ATOM 708 N N . SER A 1 94 ? -6.930 0.691 -3.263 1.00 82.38 94 SER A N 1
ATOM 709 C CA . SER A 1 94 ? -6.459 1.430 -4.431 1.00 82.38 94 SER A CA 1
ATOM 710 C C . SER A 1 94 ? -5.061 0.966 -4.813 1.00 82.38 94 SER A C 1
ATOM 712 O O . SER A 1 94 ? -4.116 1.062 -4.024 1.00 82.38 94 SER A O 1
ATOM 714 N N . PHE A 1 95 ? -4.934 0.469 -6.041 1.00 81.75 95 PHE A N 1
ATOM 715 C CA . PHE A 1 95 ? -3.678 0.014 -6.620 1.00 81.75 95 PHE A CA 1
ATOM 716 C C . PHE A 1 95 ? -3.327 0.892 -7.819 1.00 81.75 95 PHE A C 1
ATOM 718 O O . PHE A 1 95 ? -4.121 1.038 -8.748 1.00 81.75 95 PHE A O 1
ATOM 725 N N . ILE A 1 96 ? -2.134 1.482 -7.788 1.00 76.62 96 ILE A N 1
ATOM 726 C CA . ILE A 1 96 ? -1.607 2.359 -8.832 1.00 76.62 96 ILE A CA 1
ATOM 727 C C . ILE A 1 96 ? -0.201 1.882 -9.192 1.00 76.62 96 ILE A C 1
ATOM 729 O O . ILE A 1 96 ? 0.681 1.808 -8.335 1.00 76.62 96 ILE A O 1
ATOM 733 N N . CYS A 1 97 ? 0.021 1.602 -10.474 1.00 70.12 97 CYS A N 1
ATOM 734 C CA . CYS A 1 97 ? 1.347 1.389 -11.044 1.00 70.12 97 CYS A CA 1
ATOM 735 C C . CYS A 1 97 ? 1.643 2.530 -12.019 1.00 70.12 97 CYS A C 1
ATOM 737 O O . CYS A 1 97 ? 0.888 2.746 -12.967 1.00 70.12 97 CYS A O 1
ATOM 739 N N . LEU A 1 98 ? 2.714 3.279 -11.765 1.00 71.06 98 LEU A N 1
ATOM 740 C CA . LEU A 1 98 ? 3.153 4.385 -12.607 1.00 71.06 98 LEU A CA 1
ATOM 741 C C . LEU A 1 98 ? 4.498 4.036 -13.247 1.00 71.06 98 LEU A C 1
ATOM 743 O O . LEU A 1 98 ? 5.473 3.818 -12.534 1.00 71.06 98 LEU A O 1
ATOM 747 N N . GLY A 1 99 ? 4.564 4.020 -14.578 1.00 63.16 99 GLY A N 1
ATOM 748 C CA . GLY A 1 99 ? 5.827 3.949 -15.318 1.00 63.16 99 GLY A CA 1
ATOM 749 C C . GLY A 1 99 ? 6.371 5.346 -15.628 1.00 63.16 99 GLY A C 1
ATOM 750 O O . GLY A 1 99 ? 5.643 6.215 -16.098 1.00 63.16 99 GLY A O 1
ATOM 751 N N . ILE A 1 100 ? 7.655 5.583 -15.381 1.00 63.81 100 ILE A N 1
ATOM 752 C CA . ILE A 1 100 ? 8.379 6.802 -15.753 1.00 63.81 100 ILE A CA 1
ATOM 753 C C . ILE A 1 100 ? 9.450 6.393 -16.766 1.00 63.81 100 ILE A C 1
ATOM 755 O O . ILE A 1 100 ? 10.471 5.811 -16.401 1.00 63.81 100 ILE A O 1
ATOM 759 N N . ILE A 1 101 ? 9.202 6.670 -18.046 1.00 59.62 101 ILE A N 1
ATOM 760 C CA . ILE A 1 101 ? 10.077 6.284 -19.161 1.00 59.62 101 ILE A CA 1
ATOM 761 C C . ILE A 1 101 ? 11.123 7.382 -19.379 1.00 59.62 101 ILE A C 1
ATOM 763 O O . ILE A 1 101 ? 10.789 8.554 -19.531 1.00 59.62 101 ILE A O 1
ATOM 767 N N . LYS A 1 102 ? 12.408 7.018 -19.418 1.00 53.38 102 LYS A N 1
ATOM 768 C CA . LYS A 1 102 ? 13.531 7.971 -19.435 1.00 53.38 102 LYS A CA 1
ATOM 769 C C . LYS A 1 102 ? 13.711 8.703 -20.778 1.00 53.38 102 LYS A C 1
ATOM 771 O O . LYS A 1 102 ? 14.388 9.723 -20.811 1.00 53.38 102 LYS A O 1
ATOM 776 N N . ASN A 1 103 ? 13.109 8.212 -21.869 1.00 47.91 103 ASN A N 1
ATOM 777 C CA . ASN A 1 103 ? 13.293 8.746 -23.233 1.00 47.91 103 ASN A CA 1
ATOM 778 C C . ASN A 1 103 ? 12.026 9.385 -23.846 1.00 47.91 103 ASN A C 1
ATOM 780 O O . ASN A 1 103 ? 12.017 9.816 -24.993 1.00 47.91 103 ASN A O 1
ATOM 784 N N . THR A 1 104 ? 10.917 9.475 -23.114 1.00 42.38 104 THR A N 1
ATOM 785 C CA . THR A 1 104 ? 9.728 10.209 -23.572 1.00 42.38 104 THR A CA 1
ATOM 786 C C . THR A 1 104 ? 8.956 10.681 -22.350 1.00 42.38 104 THR A C 1
ATO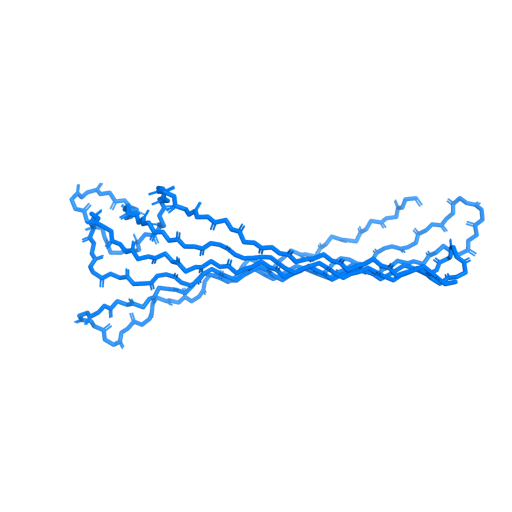M 788 O O . THR A 1 104 ? 8.596 9.875 -21.499 1.00 42.38 104 THR A O 1
ATOM 791 N N . GLN A 1 105 ? 8.676 11.985 -22.278 1.00 43.69 105 GLN A N 1
ATOM 792 C CA . GLN A 1 105 ? 7.804 12.647 -21.293 1.00 43.69 105 GLN A CA 1
ATOM 793 C C . GLN A 1 105 ? 6.325 12.217 -21.460 1.00 43.69 105 GLN A C 1
ATOM 795 O O . GLN A 1 105 ? 5.428 13.045 -21.584 1.00 43.69 105 GLN A O 1
ATOM 800 N N . ARG A 1 106 ? 6.057 10.911 -21.549 1.00 43.28 106 ARG A N 1
ATOM 801 C CA . ARG A 1 106 ? 4.721 10.315 -21.579 1.00 43.28 106 ARG A CA 1
ATOM 802 C C . ARG A 1 106 ? 4.692 9.201 -20.546 1.00 43.28 106 ARG A C 1
ATOM 804 O O . ARG A 1 106 ? 5.096 8.073 -20.815 1.00 43.28 106 ARG A O 1
ATOM 811 N N . SER A 1 107 ? 4.234 9.546 -19.351 1.00 45.44 107 SER A N 1
ATOM 812 C CA . SER A 1 107 ? 3.775 8.578 -18.362 1.00 45.44 107 SER A CA 1
ATOM 813 C C . SER A 1 107 ? 2.683 7.705 -19.001 1.00 45.44 107 SER A C 1
ATOM 815 O O . SER A 1 107 ? 1.746 8.255 -19.590 1.00 45.44 107 SER A O 1
ATOM 817 N N . PRO A 1 108 ? 2.763 6.364 -18.923 1.00 49.56 108 PRO A N 1
ATOM 818 C CA . PRO A 1 108 ? 1.623 5.515 -19.229 1.00 49.56 108 PRO A CA 1
ATOM 819 C C . PRO A 1 108 ? 0.433 5.947 -18.361 1.00 49.56 108 PRO A C 1
ATOM 821 O O . PRO A 1 108 ? 0.644 6.377 -17.219 1.00 49.56 108 PRO A O 1
ATOM 824 N N . PRO A 1 109 ? -0.810 5.842 -18.861 1.00 48.59 109 PRO A N 1
ATOM 825 C CA . PRO A 1 109 ? -1.976 6.068 -18.023 1.00 48.59 109 PRO A CA 1
ATOM 826 C C . PRO A 1 109 ? -1.898 5.126 -16.818 1.00 48.59 109 PRO A C 1
ATOM 828 O O . PRO A 1 109 ? -1.685 3.923 -16.975 1.00 48.59 109 PRO A O 1
ATOM 831 N N . ALA A 1 110 ? -2.034 5.682 -15.612 1.00 48.59 110 ALA A N 1
ATOM 832 C CA . ALA A 1 110 ? -2.211 4.875 -14.414 1.00 48.59 110 ALA A CA 1
ATOM 833 C C . ALA A 1 110 ? -3.391 3.929 -14.662 1.00 48.59 110 ALA A C 1
ATOM 835 O O . ALA A 1 110 ? -4.445 4.378 -15.108 1.00 48.59 110 ALA A O 1
ATOM 836 N N . ILE A 1 111 ? -3.210 2.636 -14.404 1.00 51.62 111 ILE A N 1
ATOM 837 C CA . ILE A 1 111 ? -4.305 1.665 -14.430 1.00 51.62 111 ILE A CA 1
ATOM 838 C C . ILE A 1 111 ? -4.836 1.593 -12.994 1.00 51.62 111 ILE A C 1
ATOM 840 O O . ILE A 1 111 ? -4.215 0.914 -12.171 1.00 51.62 111 ILE A O 1
ATOM 844 N N . PRO A 1 112 ? -5.911 2.324 -12.636 1.00 39.75 112 PRO A N 1
ATOM 845 C CA . PRO A 1 112 ? -6.527 2.175 -11.332 1.00 39.75 112 PRO A CA 1
ATOM 846 C C . PRO A 1 112 ? -7.268 0.840 -11.296 1.00 39.75 112 PRO A C 1
ATOM 848 O O . PRO A 1 112 ? -8.229 0.628 -12.033 1.00 39.75 112 PRO A O 1
ATOM 851 N N . ILE A 1 113 ? -6.842 -0.058 -10.414 1.00 45.41 113 ILE A N 1
ATOM 852 C CA . ILE A 1 113 ? -7.681 -1.180 -9.996 1.00 45.41 113 ILE A CA 1
ATOM 853 C C . ILE A 1 113 ? -8.238 -0.772 -8.634 1.00 45.41 113 ILE A C 1
ATOM 855 O O . ILE A 1 113 ? -7.532 -0.833 -7.629 1.00 45.41 113 ILE A O 1
ATOM 859 N N . SER A 1 114 ? -9.471 -0.265 -8.606 1.00 37.38 114 SER A N 1
ATOM 860 C CA . SER A 1 114 ? -10.205 -0.015 -7.362 1.00 37.38 114 SER A CA 1
ATOM 861 C C . SER A 1 114 ? -11.197 -1.146 -7.136 1.00 37.38 114 SER A C 1
ATOM 863 O O . SER A 1 114 ? -12.106 -1.344 -7.942 1.00 37.38 114 SER A O 1
ATOM 865 N N . GLY A 1 115 ? -11.007 -1.886 -6.049 1.00 47.88 115 GLY A N 1
ATOM 866 C CA . GLY A 1 115 ? -11.930 -2.913 -5.583 1.00 47.88 115 GLY A CA 1
ATOM 867 C C . GLY A 1 115 ? -12.649 -2.423 -4.332 1.00 47.88 115 GLY A C 1
ATOM 868 O O . GLY A 1 115 ? -11.999 -1.950 -3.400 1.00 47.88 115 GLY A O 1
ATOM 869 N N . PHE A 1 116 ? -13.976 -2.525 -4.321 1.00 37.47 116 PHE A N 1
ATOM 870 C CA . PHE A 1 116 ? -14.809 -2.326 -3.138 1.00 37.47 116 PHE A CA 1
ATOM 871 C C . PHE A 1 116 ? -15.470 -3.664 -2.812 1.00 37.47 116 PHE A C 1
ATOM 873 O O . PHE A 1 116 ? -16.253 -4.178 -3.610 1.00 37.47 116 PHE A O 1
ATOM 880 N N . LEU A 1 117 ? -15.122 -4.242 -1.665 1.00 45.22 117 LEU A N 1
ATOM 881 C CA . LEU A 1 117 ? -15.730 -5.463 -1.146 1.00 45.22 117 LEU A CA 1
ATOM 882 C C . LEU A 1 117 ? -16.428 -5.105 0.166 1.00 45.22 117 LEU A C 1
ATOM 884 O O . LEU A 1 117 ? -15.787 -4.787 1.165 1.00 45.22 117 LEU A O 1
ATOM 888 N N . ALA A 1 118 ? -17.760 -5.124 0.145 1.00 37.75 118 ALA A N 1
ATOM 889 C CA . ALA A 1 118 ? -18.582 -5.041 1.344 1.00 37.75 118 ALA A CA 1
ATOM 890 C C . ALA A 1 118 ? -18.991 -6.464 1.735 1.00 37.75 118 ALA A C 1
ATOM 892 O O . ALA A 1 118 ? -19.654 -7.155 0.961 1.00 37.75 118 ALA A O 1
ATOM 893 N N . GLY A 1 119 ? -18.572 -6.907 2.919 1.00 48.69 119 GLY A N 1
ATOM 894 C CA . GLY A 1 119 ? -18.898 -8.225 3.457 1.00 48.69 119 GLY A CA 1
ATOM 895 C C . GLY A 1 119 ? -19.614 -8.107 4.797 1.00 48.69 119 GLY A C 1
ATOM 896 O O . GLY A 1 119 ? -19.162 -7.385 5.687 1.00 48.69 119 GLY A O 1
ATOM 897 N N . THR A 1 120 ? -20.725 -8.826 4.943 1.00 35.94 120 THR A N 1
ATOM 898 C CA . THR A 1 120 ? -21.362 -9.111 6.235 1.00 35.94 120 THR A CA 1
ATOM 899 C C . THR A 1 120 ? -20.834 -10.454 6.727 1.00 35.94 120 THR A C 1
ATOM 901 O O . THR A 1 120 ? -21.014 -11.454 6.031 1.00 35.94 120 THR A O 1
ATOM 904 N N . ALA A 1 121 ? -20.162 -10.467 7.878 1.00 39.25 121 ALA A N 1
ATOM 905 C CA . ALA A 1 121 ? -19.735 -11.692 8.555 1.00 39.25 121 ALA A CA 1
ATOM 906 C C . ALA A 1 121 ? -20.639 -11.981 9.750 1.00 39.25 121 ALA A C 1
ATOM 908 O O . ALA A 1 121 ? -20.924 -11.012 10.506 1.00 39.25 121 ALA A O 1
#

Foldseek 3Di:
DDKDKDKDKDWFQWDWAADPPDDPNDRTFIWTWMKMKIKIWDDDPVFKIKIKIWIWIWTAGPGGAGKIKIKIKIKIKIKGHPDDQWIWMWIWIWIWIWIDGPPDPDIDPTDTDIDTDTDID

pLDDT: mean 74.52, std 16.89, range [35.94, 94.75]

Organism: NCBI:txid551996

Radius of gyration: 18.71 Å; chains: 1; bounding box: 42×25×52 Å

Sequence (121 aa):
MQVTASAGGWSVILAAVPDPYHFKGRNYDYGTGVGFYGQFGATMFNRLFFRFNYRGGLIGTVNGNASHYVLRAVTGEVGLRLCNGVSACLELASFICLGIIKNTQRSPPAIPISGFLAGTA